Protein AF-A0A3D3HYV2-F1 (afdb_monomer_lite)

Sequence (43 aa):
MAVLVNKDTRVLVAGMTGKEGTFHAQQMLEYGTKVVGGVTPGK

Structure (mmCIF, N/CA/C/O backbone):
data_AF-A0A3D3HYV2-F1
#
_entry.id   AF-A0A3D3HYV2-F1
#
loop_
_atom_site.group_PDB
_atom_site.id
_atom_site.type_symbol
_atom_site.label_atom_id
_atom_site.label_alt_id
_atom_site.label_comp_id
_atom_site.label_asym_id
_atom_site.label_entity_id
_atom_site.label_seq_id
_atom_site.pdbx_PDB_ins_code
_atom_site.Cartn_x
_atom_site.Cartn_y
_atom_site.Cartn_z
_atom_site.occupancy
_atom_site.B_iso_or_equiv
_atom_site.auth_seq_id
_atom_site.auth_comp_id
_atom_site.auth_asym_id
_atom_site.auth_atom_id
_atom_site.pdbx_PDB_model_num
ATOM 1 N N . MET A 1 1 ? -16.067 1.479 16.803 1.00 57.41 1 MET A N 1
ATOM 2 C CA . MET A 1 1 ? -16.658 0.655 15.728 1.00 57.41 1 MET A CA 1
ATOM 3 C C . MET A 1 1 ? -16.506 1.451 14.442 1.00 57.41 1 MET A C 1
ATOM 5 O O . MET A 1 1 ? -16.942 2.592 14.420 1.00 57.41 1 MET A O 1
ATOM 9 N N . ALA A 1 2 ? -15.784 0.935 13.450 1.00 82.75 2 ALA A N 1
ATOM 10 C CA . ALA A 1 2 ? -15.590 1.617 12.170 1.00 82.75 2 ALA A CA 1
ATOM 11 C C . ALA A 1 2 ? -16.558 1.035 11.131 1.00 82.75 2 ALA A C 1
ATOM 13 O O . ALA A 1 2 ? -16.894 -0.144 11.217 1.00 82.75 2 ALA A O 1
ATOM 14 N N . VAL A 1 3 ? -17.024 1.857 10.188 1.00 93.56 3 VAL A N 1
ATOM 15 C CA . VAL A 1 3 ? -18.090 1.471 9.243 1.00 93.56 3 VAL A CA 1
AT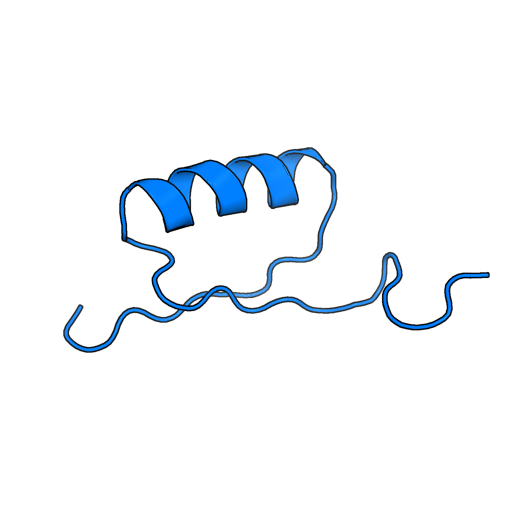OM 16 C C . VAL A 1 3 ? -17.555 0.648 8.064 1.00 93.56 3 VAL A C 1
ATOM 18 O O . VAL A 1 3 ? -18.231 -0.269 7.617 1.00 93.56 3 VAL A O 1
ATOM 21 N N . LEU A 1 4 ? -16.341 0.940 7.577 1.00 95.19 4 LEU A N 1
ATOM 22 C CA . LEU A 1 4 ? -15.803 0.346 6.340 1.00 95.19 4 LEU A CA 1
ATOM 23 C C . LEU A 1 4 ? -14.492 -0.424 6.534 1.00 95.19 4 LEU A C 1
ATOM 25 O O . LEU A 1 4 ? -14.334 -1.509 5.984 1.00 95.19 4 LEU A O 1
ATOM 29 N N . VAL A 1 5 ? -13.550 0.124 7.303 1.00 95.81 5 VAL A N 1
ATOM 30 C CA . VAL A 1 5 ? -12.206 -0.445 7.476 1.00 95.81 5 VAL A CA 1
ATOM 31 C C . VAL A 1 5 ? -11.857 -0.582 8.948 1.00 95.81 5 VAL A C 1
ATOM 33 O O . VAL A 1 5 ? -12.261 0.228 9.778 1.00 95.81 5 VAL A O 1
ATOM 36 N N . ASN A 1 6 ? -11.104 -1.619 9.280 1.00 95.62 6 ASN A N 1
ATOM 37 C CA . ASN A 1 6 ? -10.646 -1.919 10.631 1.00 95.62 6 ASN A CA 1
ATOM 38 C C . ASN A 1 6 ? -9.274 -2.615 10.588 1.00 95.62 6 ASN A C 1
ATOM 40 O O . ASN A 1 6 ? -8.730 -2.874 9.516 1.00 95.62 6 ASN A O 1
ATOM 44 N N . LYS A 1 7 ? -8.731 -2.958 11.760 1.00 94.88 7 LYS A N 1
ATOM 45 C CA . LYS A 1 7 ? -7.423 -3.624 11.902 1.00 94.88 7 LYS A CA 1
ATOM 46 C C . LYS A 1 7 ? -7.293 -4.963 11.153 1.00 94.88 7 LYS A C 1
ATOM 48 O O . LYS A 1 7 ? -6.185 -5.385 10.844 1.00 94.88 7 LYS A O 1
ATOM 53 N N . ASP A 1 8 ? -8.407 -5.635 10.867 1.00 95.44 8 ASP A N 1
ATOM 54 C 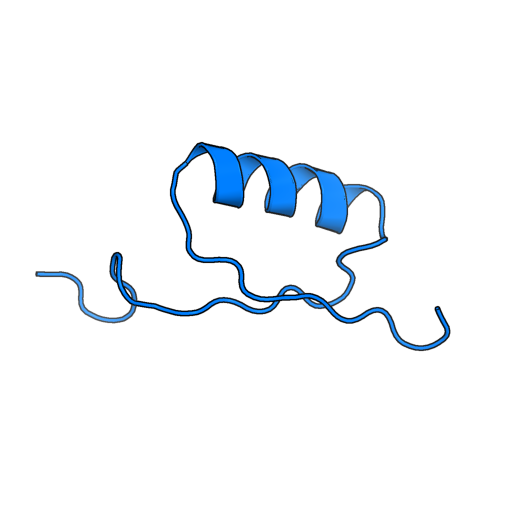CA . ASP A 1 8 ? -8.428 -6.940 10.200 1.00 95.44 8 ASP A CA 1
ATOM 55 C C . ASP A 1 8 ? -8.570 -6.805 8.672 1.00 95.44 8 ASP A C 1
ATOM 57 O O . ASP A 1 8 ? -8.426 -7.785 7.935 1.00 95.44 8 ASP A O 1
ATOM 61 N N . THR A 1 9 ? -8.817 -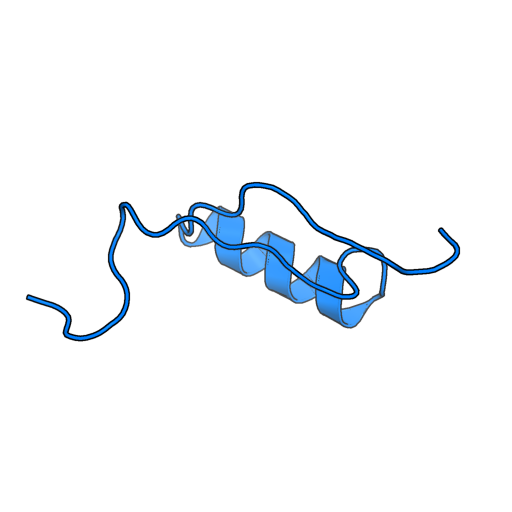5.584 8.182 1.00 97.50 9 THR A N 1
ATOM 62 C CA . THR A 1 9 ? -8.982 -5.280 6.758 1.00 97.50 9 THR A CA 1
ATOM 63 C C . THR A 1 9 ? -7.682 -5.530 6.006 1.00 97.50 9 THR A C 1
ATOM 65 O O . THR A 1 9 ? -6.649 -4.944 6.314 1.00 97.50 9 THR A O 1
ATOM 68 N N . ARG A 1 10 ? -7.740 -6.393 4.990 1.00 97.81 10 ARG A N 1
ATOM 69 C CA . ARG A 1 10 ? -6.603 -6.704 4.118 1.00 97.81 10 ARG A CA 1
ATOM 70 C C . ARG A 1 10 ? -6.585 -5.744 2.937 1.00 97.81 10 ARG A C 1
ATOM 72 O O . ARG A 1 10 ? -7.580 -5.650 2.223 1.00 97.81 10 ARG A O 1
ATOM 79 N N . VAL A 1 11 ? -5.458 -5.074 2.722 1.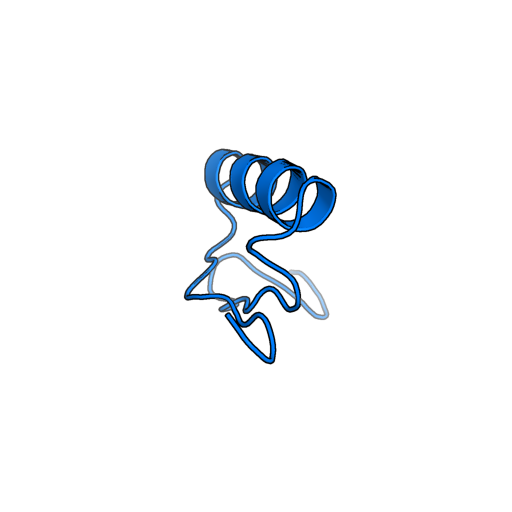00 97.94 11 VAL A N 1
ATOM 80 C CA . VAL A 1 11 ? -5.313 -4.037 1.693 1.00 97.94 11 VAL A CA 1
ATOM 81 C C . VAL A 1 11 ? -4.353 -4.488 0.595 1.00 97.94 11 VAL A C 1
ATOM 83 O O . VAL A 1 11 ? -3.273 -5.002 0.882 1.00 97.94 11 VAL A O 1
ATOM 86 N N . LEU A 1 12 ? -4.739 -4.271 -0.662 1.00 97.62 12 LEU A N 1
ATOM 87 C CA . LEU A 1 12 ? -3.871 -4.389 -1.834 1.00 97.62 12 LEU A CA 1
ATOM 88 C C . LEU A 1 12 ? -3.575 -2.993 -2.383 1.00 97.62 12 LEU A C 1
ATOM 90 O O . LEU A 1 12 ? -4.486 -2.171 -2.474 1.00 97.62 12 LEU A O 1
ATOM 94 N N . VAL A 1 13 ? -2.328 -2.735 -2.781 1.00 97.56 13 VAL A N 1
ATOM 95 C CA . VAL A 1 13 ? -1.928 -1.449 -3.380 1.00 97.56 13 VAL A CA 1
ATOM 96 C C . VAL A 1 13 ? -1.677 -1.620 -4.878 1.00 97.56 13 VAL A C 1
ATOM 98 O O . VAL A 1 13 ? -0.741 -2.304 -5.292 1.00 97.56 13 VAL A O 1
ATOM 101 N N . ALA A 1 14 ? -2.504 -0.987 -5.708 1.00 96.75 14 ALA A N 1
ATOM 102 C CA . ALA A 1 14 ? -2.259 -0.890 -7.145 1.00 96.75 14 ALA A CA 1
ATOM 103 C C . ALA A 1 14 ? -1.240 0.223 -7.438 1.00 96.75 14 ALA A C 1
ATOM 105 O O . ALA A 1 14 ? -1.320 1.310 -6.875 1.00 96.75 14 ALA A O 1
ATOM 106 N N . GLY A 1 15 ? -0.267 -0.053 -8.305 1.00 96.50 15 GLY A N 1
ATOM 107 C CA . GLY A 1 15 ? 0.889 0.810 -8.548 1.00 96.50 15 GLY A CA 1
ATOM 108 C C . GLY A 1 15 ? 1.932 0.787 -7.425 1.00 96.50 15 GLY A C 1
ATOM 109 O O . GLY A 1 15 ? 2.666 1.762 -7.270 1.00 96.50 15 GLY A O 1
ATOM 110 N N . MET A 1 16 ? 2.012 -0.293 -6.634 1.00 96.00 16 MET A N 1
ATOM 111 C CA . MET A 1 16 ? 2.865 -0.355 -5.433 1.00 96.00 16 MET A CA 1
ATOM 112 C C . MET A 1 16 ? 4.337 -0.039 -5.723 1.00 96.00 16 MET A C 1
ATOM 114 O O . MET A 1 16 ? 4.978 0.644 -4.934 1.00 96.00 16 MET A O 1
ATOM 118 N N . THR A 1 17 ? 4.875 -0.492 -6.858 1.00 96.19 17 THR A N 1
ATOM 119 C CA . THR A 1 17 ? 6.288 -0.264 -7.217 1.00 96.19 17 THR A CA 1
ATOM 120 C C . THR A 1 17 ? 6.545 1.103 -7.873 1.00 96.19 17 THR A C 1
ATOM 122 O O . THR A 1 17 ? 7.620 1.324 -8.434 1.00 96.19 17 THR A O 1
ATOM 125 N N . GLY A 1 18 ? 5.544 1.986 -7.935 1.00 96.25 18 GLY A N 1
ATOM 126 C CA . GLY A 1 18 ? 5.720 3.390 -8.311 1.00 96.25 18 GLY A CA 1
ATOM 127 C C . GLY A 1 18 ? 6.213 4.216 -7.121 1.00 96.25 18 GLY A C 1
ATOM 128 O O . GLY A 1 18 ? 6.019 3.820 -5.979 1.00 96.25 18 GLY A O 1
ATOM 129 N N . LYS A 1 19 ? 6.816 5.385 -7.370 1.00 96.50 19 LYS A N 1
ATOM 130 C CA . LYS A 1 19 ? 7.402 6.237 -6.316 1.00 96.50 19 LYS A CA 1
ATOM 131 C C . LYS A 1 19 ? 6.409 6.555 -5.186 1.00 96.50 19 LYS A C 1
ATOM 133 O O . LYS A 1 19 ? 6.692 6.272 -4.026 1.00 96.50 19 LYS A O 1
ATOM 138 N N . GLU A 1 20 ? 5.237 7.080 -5.538 1.00 96.94 20 GLU A N 1
ATOM 139 C CA . GLU A 1 20 ? 4.202 7.454 -4.562 1.00 96.94 20 GLU A CA 1
ATOM 140 C C . GLU A 1 20 ? 3.519 6.226 -3.942 1.00 96.94 20 GLU A C 1
ATOM 142 O O . GLU A 1 20 ? 3.238 6.201 -2.745 1.00 96.94 20 GLU A O 1
ATOM 147 N N . GLY A 1 21 ? 3.306 5.172 -4.740 1.00 96.31 21 GLY A N 1
ATOM 148 C CA . GLY A 1 21 ? 2.739 3.911 -4.260 1.00 96.31 21 GLY A CA 1
ATOM 149 C C . GLY A 1 21 ? 3.623 3.246 -3.206 1.00 96.31 21 GLY A C 1
ATOM 150 O O . GLY A 1 21 ? 3.115 2.784 -2.190 1.00 96.31 21 GLY A O 1
ATOM 151 N N . THR A 1 22 ? 4.944 3.262 -3.404 1.00 97.19 22 THR A N 1
ATOM 152 C CA . THR A 1 22 ? 5.915 2.749 -2.431 1.00 97.19 22 THR A CA 1
ATOM 153 C C . THR A 1 22 ? 5.953 3.629 -1.183 1.00 97.19 22 THR A C 1
ATOM 155 O O . THR A 1 22 ? 5.871 3.104 -0.075 1.00 97.19 22 THR A O 1
ATOM 158 N N . PHE A 1 23 ? 6.016 4.955 -1.353 1.00 98.00 23 PHE A N 1
ATOM 159 C CA . PHE A 1 23 ? 6.066 5.909 -0.242 1.00 98.00 23 PHE A CA 1
ATOM 160 C C . PHE A 1 23 ? 4.872 5.752 0.710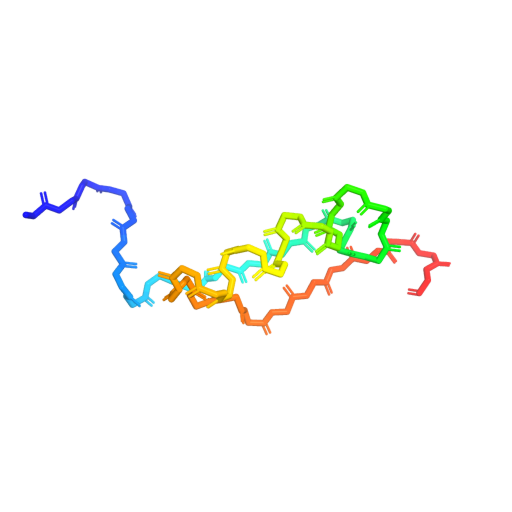 1.00 98.00 23 PHE A C 1
ATOM 162 O O . PHE A 1 23 ? 5.054 5.569 1.914 1.00 98.00 23 PHE A O 1
ATOM 169 N N . HIS A 1 24 ? 3.647 5.736 0.181 1.00 98.12 24 HIS A N 1
ATOM 170 C CA . HIS A 1 24 ? 2.458 5.585 1.016 1.00 98.12 24 HIS A CA 1
ATOM 171 C C . HIS A 1 24 ? 2.264 4.157 1.532 1.00 98.12 24 HIS A C 1
ATOM 173 O O . HIS A 1 24 ? 1.845 3.992 2.675 1.00 98.12 24 HIS A O 1
ATOM 179 N N . ALA A 1 25 ? 2.602 3.118 0.756 1.00 97.44 25 ALA A N 1
ATOM 180 C CA . ALA A 1 25 ? 2.517 1.739 1.244 1.00 97.44 25 ALA A CA 1
ATOM 181 C C . ALA A 1 25 ? 3.426 1.507 2.462 1.00 97.44 25 ALA A C 1
ATOM 183 O O . ALA A 1 25 ? 3.018 0.823 3.401 1.00 97.44 25 ALA A O 1
ATOM 184 N N . GLN A 1 26 ? 4.617 2.113 2.482 1.00 97.75 26 GLN A N 1
ATOM 185 C CA . GLN A 1 26 ? 5.512 2.055 3.635 1.00 97.75 26 GLN A CA 1
ATOM 186 C C . GLN A 1 26 ? 4.885 2.724 4.867 1.00 97.75 26 GLN A C 1
ATOM 188 O O . GLN A 1 26 ? 4.818 2.108 5.928 1.00 97.75 26 GLN A O 1
ATOM 193 N N . GLN A 1 27 ? 4.340 3.932 4.716 1.00 98.38 27 GLN A N 1
ATOM 194 C CA . GLN A 1 27 ? 3.653 4.627 5.811 1.00 98.38 27 GLN A CA 1
ATOM 195 C C . GLN A 1 27 ? 2.433 3.848 6.324 1.00 98.38 27 GLN A C 1
ATOM 197 O O . GLN A 1 27 ? 2.187 3.792 7.525 1.00 98.38 27 GLN A O 1
ATOM 202 N N . MET A 1 28 ? 1.672 3.211 5.428 1.00 97.88 28 MET A N 1
ATOM 203 C CA . MET A 1 28 ? 0.528 2.373 5.795 1.00 97.88 28 MET A CA 1
ATOM 204 C C . MET A 1 28 ? 0.959 1.174 6.643 1.00 97.88 28 MET A C 1
ATOM 206 O O . MET A 1 28 ? 0.289 0.866 7.630 1.00 97.88 28 MET A O 1
ATOM 210 N N . LEU A 1 29 ? 2.064 0.519 6.275 1.00 96.88 29 LEU A N 1
ATOM 211 C CA . LEU A 1 29 ? 2.655 -0.580 7.041 1.00 96.88 29 LEU A CA 1
ATOM 212 C C . LEU A 1 29 ? 3.144 -0.108 8.417 1.00 96.88 29 LEU A C 1
ATOM 214 O O . LEU A 1 29 ? 2.809 -0.736 9.419 1.00 96.88 29 LEU A O 1
ATOM 218 N N . GLU A 1 30 ? 3.868 1.014 8.479 1.00 97.94 30 GLU A N 1
ATOM 219 C CA . GLU A 1 30 ? 4.349 1.623 9.732 1.00 97.94 30 GLU A CA 1
ATOM 220 C C . GLU A 1 30 ? 3.194 2.013 10.666 1.00 97.94 30 GLU A C 1
ATOM 222 O O . GLU A 1 30 ? 3.279 1.834 11.879 1.00 97.94 30 GLU A O 1
ATOM 227 N N . TYR A 1 31 ? 2.076 2.473 10.101 1.00 97.62 31 TYR A N 1
ATOM 228 C CA . TYR A 1 31 ? 0.856 2.792 10.843 1.00 97.62 31 TYR A CA 1
ATOM 229 C C . TYR A 1 31 ? 0.062 1.549 11.299 1.00 97.62 31 TYR A C 1
ATOM 231 O O . TYR A 1 31 ? -0.916 1.668 12.036 1.00 97.62 31 TYR A O 1
ATOM 239 N N . GLY A 1 32 ? 0.458 0.343 10.877 1.00 96.69 32 GLY A N 1
ATOM 240 C CA . GLY A 1 32 ? -0.187 -0.918 11.260 1.00 96.69 32 GLY A CA 1
ATOM 241 C C . GLY A 1 32 ? -1.327 -1.364 10.339 1.00 96.69 32 GLY A C 1
ATOM 242 O O . GLY A 1 32 ? -2.109 -2.245 10.701 1.00 96.69 32 GLY A O 1
ATOM 243 N N . THR A 1 33 ? -1.437 -0.791 9.139 1.00 97.88 33 THR A N 1
ATOM 244 C CA . THR A 1 33 ? -2.377 -1.273 8.118 1.00 97.88 33 THR A CA 1
ATOM 245 C C . THR A 1 33 ? -1.910 -2.620 7.583 1.00 97.88 33 THR A C 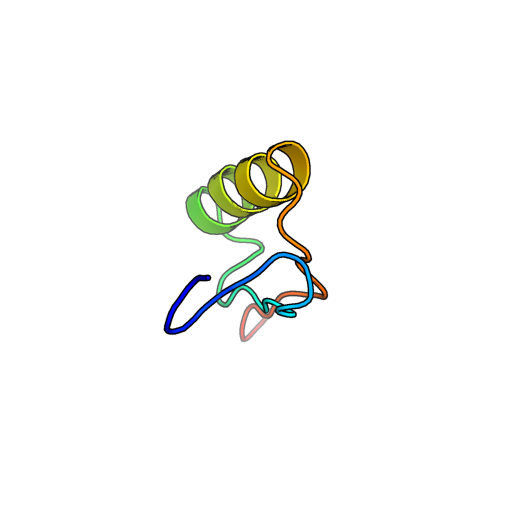1
ATOM 247 O O . THR A 1 33 ? -0.751 -2.796 7.209 1.00 97.88 33 THR A O 1
ATOM 250 N N . LYS A 1 34 ? -2.832 -3.577 7.464 1.00 97.69 34 LYS A N 1
ATOM 251 C CA . LYS A 1 34 ? -2.539 -4.916 6.948 1.00 97.69 34 LYS A CA 1
ATOM 252 C C . LYS A 1 34 ? -2.485 -4.931 5.415 1.00 97.69 34 LYS A C 1
ATOM 254 O O . LYS A 1 34 ? -3.381 -5.455 4.748 1.00 97.69 34 LYS A O 1
ATOM 259 N N . VAL A 1 35 ? -1.429 -4.346 4.854 1.00 97.56 35 VAL A N 1
ATOM 260 C CA . VAL A 1 35 ? -1.116 -4.438 3.420 1.00 97.56 35 VAL A CA 1
ATOM 261 C C . VAL A 1 35 ? -0.628 -5.857 3.117 1.00 97.56 35 VAL A C 1
ATOM 263 O O . VAL A 1 35 ? 0.355 -6.314 3.691 1.00 97.56 35 VAL A O 1
ATOM 266 N N . VAL A 1 36 ? -1.338 -6.578 2.247 1.00 97.62 36 VAL A N 1
ATOM 267 C CA . VAL A 1 36 ? -1.075 -8.002 1.949 1.00 97.62 36 VAL A CA 1
ATOM 268 C C . VAL A 1 36 ? -0.409 -8.232 0.594 1.00 97.62 36 VAL A C 1
ATOM 270 O O . VAL A 1 36 ? -0.072 -9.364 0.261 1.00 97.62 36 VAL A O 1
ATOM 273 N N . GLY A 1 37 ? -0.229 -7.177 -0.195 1.00 96.44 37 GLY A N 1
ATOM 274 C CA . GLY A 1 37 ? 0.422 -7.252 -1.494 1.00 96.44 37 GLY A CA 1
ATOM 275 C C . GLY A 1 37 ? 0.180 -6.004 -2.328 1.00 96.44 37 GLY A C 1
ATOM 276 O O . GLY A 1 37 ? -0.539 -5.084 -1.927 1.00 96.44 37 GLY A O 1
ATOM 277 N N . GLY A 1 38 ? 0.773 -5.986 -3.513 1.00 96.62 38 GLY A N 1
ATOM 278 C CA . GLY A 1 38 ? 0.578 -4.929 -4.488 1.00 96.62 38 GLY A CA 1
ATOM 279 C C . GLY A 1 38 ? 0.689 -5.447 -5.908 1.00 96.62 38 GLY A C 1
ATOM 280 O O . GLY A 1 38 ? 1.167 -6.554 -6.142 1.00 96.62 38 GLY A O 1
ATOM 281 N N . VAL A 1 39 ? 0.220 -4.639 -6.850 1.00 97.25 39 VAL A N 1
ATOM 282 C CA . VAL A 1 39 ? 0.266 -4.946 -8.280 1.00 97.25 39 VAL A CA 1
ATOM 283 C C . VAL A 1 39 ? 0.816 -3.752 -9.037 1.00 97.25 39 VAL A C 1
ATOM 285 O O . VAL A 1 39 ? 0.445 -2.620 -8.745 1.00 97.25 39 VAL A O 1
ATOM 288 N N . THR A 1 40 ? 1.651 -3.998 -10.039 1.00 96.75 40 THR A N 1
ATOM 289 C CA . THR A 1 40 ? 2.046 -2.989 -11.023 1.00 96.75 40 THR A CA 1
ATOM 290 C C . THR A 1 40 ? 1.972 -3.637 -12.403 1.00 96.75 40 THR A C 1
ATOM 292 O O . THR A 1 40 ? 2.823 -4.460 -12.717 1.00 96.75 40 THR A O 1
ATOM 295 N N . PRO A 1 41 ? 0.966 -3.324 -13.237 1.00 90.62 41 PRO A N 1
ATOM 296 C CA . PRO A 1 41 ? 0.866 -3.914 -14.568 1.00 90.62 41 PRO A CA 1
ATOM 297 C C . PRO A 1 41 ? 2.137 -3.664 -15.391 1.00 90.62 41 PRO A C 1
ATOM 299 O O . PRO A 1 41 ? 2.571 -2.522 -15.529 1.00 90.62 41 PRO A O 1
ATOM 302 N N . GLY A 1 42 ? 2.726 -4.731 -15.933 1.00 89.12 42 GLY A N 1
ATOM 303 C CA . GLY A 1 42 ? 3.945 -4.647 -16.747 1.00 89.12 42 GLY A CA 1
ATOM 304 C C . GLY A 1 42 ? 5.258 -4.547 -15.960 1.00 89.12 42 GLY A C 1
ATOM 305 O O . GLY A 1 42 ? 6.294 -4.293 -16.572 1.00 89.12 42 GLY A O 1
ATOM 306 N N . LYS A 1 43 ? 5.231 -4.749 -14.639 1.00 70.38 43 LYS A N 1
ATOM 307 C CA . LYS A 1 43 ? 6.409 -4.992 -13.798 1.00 70.38 43 LYS A CA 1
ATOM 308 C C . LYS A 1 43 ? 6.246 -6.273 -12.993 1.00 70.38 43 LYS A C 1
ATOM 310 O O . LYS A 1 43 ? 5.086 -6.655 -12.725 1.00 70.38 43 LYS A O 1
#

Secondary structure (DSSP, 8-state):
--SS--TT-EEEEETTTSHHHHHHHHHHHHTT-EEEEEE-TT-

Radius of gyration: 11.28 Å; chains: 1; bounding box: 26×16×32 Å

pLDDT: mean 94.71, std 7.47, range [57.41, 98.38]

Foldseek 3Di:
DDDPDDLVDEDEQEVCVPPVNVVVVVVCVVVNNRHPYYDYPPD